Protein AF-A0AAV1B2Z2-F1 (afdb_monomer_lite)

pLDDT: mean 73.74, std 14.98, range [38.72, 91.0]

Foldseek 3Di:
DDPLVVLLCLCPDPVPPHDPVSNVVSVVVLVVLLPDPCLLVVLLVCCVVPLDPSSVVSSVVSNVVCCVPCVVPDDPVSVVVNVVSVCCVVVCCVPDVSCCVVPPCVSVVVVVVD

Secondary structure (DSSP, 8-state):
--HHHHHHHHHT--SS-S-HHHHHHHHHHHHHHHHSTTHHHHHHHHHHH---HHHHHHHHHHHHHHHHHHTTTS-HHHHHHHHHHHHHHHHGGGTS--GGGGS-THHHHHHHT-

Sequence (114 aa):
MDDLEKGILIMFDESGAIDDELKIKAKSYCTDIREKPSVCRLCIQKLCSSNLVQVQFWCLQTLHEVIRTRYSTITPEEKNVIRGTVFSIVCLEDKNPTRVLQGPAFIKNKLAQG

Organism: Vicia faba (NCBI:txid3906)

Structure (mmCIF, N/CA/C/O backbone):
data_AF-A0AAV1B2Z2-F1
#
_entry.id   AF-A0AAV1B2Z2-F1
#
loop_
_atom_site.group_PDB
_atom_site.id
_atom_site.type_symbol
_atom_site.label_atom_id
_atom_site.label_alt_id
_atom_site.label_comp_id
_atom_site.label_asym_id
_atom_site.label_entity_id
_atom_site.label_seq_id
_atom_site.pdbx_PDB_ins_code
_atom_site.Cartn_x
_atom_site.Cartn_y
_atom_site.Cartn_z
_atom_site.occupancy
_atom_site.B_iso_or_equiv
_atom_site.auth_seq_id
_atom_site.auth_comp_id
_atom_site.auth_asym_id
_atom_site.auth_atom_id
_atom_site.pdbx_PDB_model_num
ATOM 1 N N . MET A 1 1 ? -5.803 6.754 -14.797 1.00 61.41 1 MET A N 1
ATOM 2 C CA . MET A 1 1 ? -4.486 6.492 -14.192 1.00 61.41 1 MET A CA 1
ATOM 3 C C . MET A 1 1 ? -4.167 7.674 -13.307 1.00 61.41 1 MET A C 1
ATOM 5 O O . MET A 1 1 ? -3.867 8.748 -13.826 1.00 61.41 1 MET A O 1
ATOM 9 N N . ASP A 1 2 ? -4.342 7.487 -12.007 1.00 79.44 2 ASP A N 1
ATOM 10 C CA . ASP A 1 2 ? -4.162 8.523 -10.994 1.00 79.44 2 ASP A CA 1
ATOM 11 C C . ASP A 1 2 ? -2.677 8.847 -10.779 1.00 79.44 2 ASP A C 1
ATOM 13 O O . ASP A 1 2 ? -1.806 8.000 -10.995 1.00 79.44 2 ASP A O 1
ATOM 17 N N . ASP A 1 3 ? -2.380 10.054 -10.296 1.00 84.19 3 ASP A N 1
ATOM 18 C CA . ASP A 1 3 ? -1.004 10.502 -10.029 1.00 84.19 3 ASP A CA 1
ATOM 19 C C . ASP A 1 3 ? -0.294 9.635 -8.977 1.00 84.19 3 ASP A C 1
ATOM 21 O O . ASP A 1 3 ? 0.900 9.370 -9.095 1.00 84.19 3 ASP A O 1
ATOM 25 N N . LEU A 1 4 ? -1.041 9.089 -8.008 1.00 84.75 4 LEU A N 1
ATOM 26 C CA . LEU A 1 4 ? -0.529 8.093 -7.062 1.00 84.75 4 LEU A CA 1
ATOM 27 C C . LEU A 1 4 ? -0.141 6.782 -7.752 1.00 84.75 4 LEU A C 1
ATOM 29 O O . LEU A 1 4 ? 0.913 6.232 -7.454 1.00 84.75 4 LEU A O 1
ATOM 33 N N . GLU A 1 5 ? -0.951 6.282 -8.686 1.00 87.25 5 GLU A N 1
ATOM 34 C CA . GLU A 1 5 ? -0.628 5.040 -9.399 1.00 87.25 5 GLU A CA 1
ATOM 35 C C . GLU A 1 5 ? 0.632 5.213 -10.248 1.00 87.25 5 GLU A C 1
ATOM 37 O O . GLU A 1 5 ? 1.494 4.337 -10.252 1.00 87.25 5 GLU A O 1
ATOM 42 N N . LYS A 1 6 ? 0.777 6.370 -10.906 1.00 87.88 6 LYS A N 1
ATOM 43 C CA . LYS A 1 6 ? 2.001 6.726 -11.635 1.00 87.88 6 LYS A CA 1
ATOM 44 C C . LYS A 1 6 ? 3.199 6.815 -10.697 1.00 87.88 6 LYS A C 1
ATOM 46 O O . LYS A 1 6 ? 4.230 6.224 -10.990 1.00 87.88 6 LYS A O 1
ATOM 51 N N . GLY A 1 7 ? 3.056 7.502 -9.563 1.00 88.25 7 GLY A N 1
ATOM 52 C CA . GLY A 1 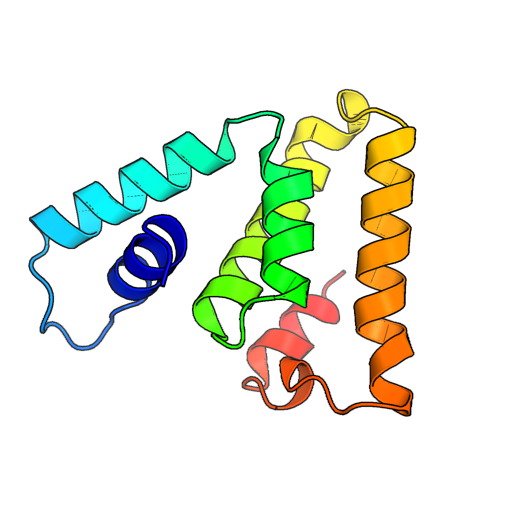7 ? 4.118 7.620 -8.563 1.00 88.25 7 GLY A CA 1
ATOM 53 C C . GLY A 1 7 ? 4.580 6.257 -8.046 1.00 88.25 7 GLY A C 1
ATOM 54 O O . GLY A 1 7 ? 5.777 5.997 -7.970 1.00 88.25 7 GLY A O 1
ATOM 55 N N . ILE A 1 8 ? 3.642 5.348 -7.774 1.00 88.56 8 ILE A N 1
ATOM 56 C CA . ILE A 1 8 ? 3.966 3.984 -7.353 1.00 88.56 8 ILE A CA 1
ATOM 57 C C . ILE A 1 8 ? 4.683 3.230 -8.479 1.00 88.56 8 ILE A C 1
ATOM 59 O O . ILE A 1 8 ? 5.718 2.623 -8.232 1.00 88.56 8 ILE A O 1
ATOM 63 N N . LEU A 1 9 ? 4.198 3.288 -9.720 1.00 87.88 9 LEU A N 1
ATOM 64 C CA . LEU A 1 9 ? 4.866 2.617 -10.841 1.00 87.88 9 LEU A CA 1
ATOM 65 C C . LEU A 1 9 ? 6.301 3.112 -11.048 1.00 87.88 9 LEU A C 1
ATOM 67 O O . LEU A 1 9 ? 7.194 2.297 -11.231 1.00 87.88 9 LEU A O 1
ATOM 71 N N . ILE A 1 10 ? 6.519 4.425 -10.960 1.00 89.12 10 ILE A N 1
ATOM 72 C CA . ILE A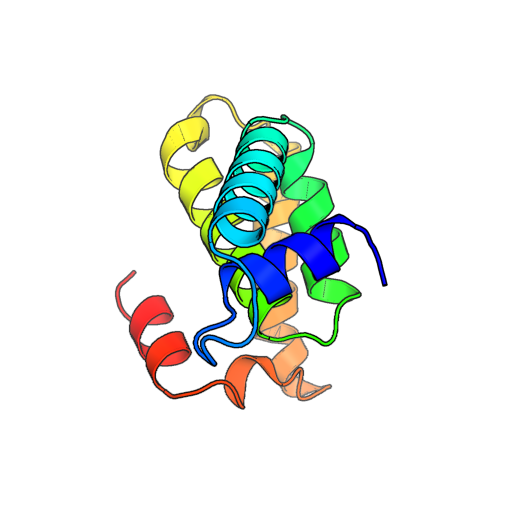 1 10 ? 7.844 5.052 -11.060 1.00 89.12 10 ILE A CA 1
ATOM 73 C C . ILE A 1 10 ? 8.738 4.602 -9.895 1.00 89.12 10 ILE A C 1
ATOM 75 O O . ILE A 1 10 ? 9.904 4.282 -10.104 1.00 89.12 10 ILE A O 1
ATOM 79 N N . MET A 1 11 ? 8.198 4.535 -8.672 1.00 86.50 11 MET A N 1
ATOM 80 C CA . MET A 1 11 ? 8.931 4.067 -7.489 1.00 86.50 11 MET A CA 1
ATOM 81 C C . MET A 1 11 ? 9.387 2.607 -7.628 1.00 86.50 11 MET A C 1
ATOM 83 O O . MET A 1 11 ? 10.486 2.275 -7.191 1.00 86.50 11 MET A O 1
ATOM 87 N N . PHE A 1 12 ? 8.543 1.747 -8.199 1.00 84.31 12 PHE A N 1
ATOM 88 C CA . PHE A 1 12 ? 8.820 0.322 -8.403 1.00 84.31 12 PHE A CA 1
ATOM 89 C C . PHE A 1 12 ? 9.459 0.015 -9.766 1.00 84.31 12 PHE A C 1
ATOM 91 O O . PHE A 1 12 ? 9.612 -1.154 -10.113 1.00 84.31 12 PHE A O 1
ATOM 98 N N . ASP A 1 13 ? 9.815 1.030 -10.555 1.00 85.12 13 ASP A N 1
ATOM 99 C CA . ASP A 1 13 ? 10.530 0.812 -11.805 1.00 85.12 13 ASP A CA 1
ATOM 100 C C . ASP A 1 13 ? 11.965 0.368 -11.500 1.00 85.12 13 ASP A C 1
ATOM 102 O O . ASP A 1 13 ? 12.750 1.105 -10.905 1.00 85.12 13 ASP A O 1
ATOM 106 N N . GLU A 1 14 ? 12.322 -0.840 -11.922 1.00 78.12 14 GLU A N 1
ATOM 107 C CA . GLU A 1 14 ? 13.686 -1.381 -11.828 1.00 78.12 14 GLU A CA 1
ATOM 108 C C . GLU A 1 14 ? 14.356 -1.478 -13.210 1.00 78.12 14 GLU A C 1
ATOM 110 O O . GLU A 1 14 ? 15.493 -1.923 -13.322 1.00 78.12 14 GLU A O 1
ATOM 115 N N . SER A 1 15 ? 13.681 -1.019 -14.273 1.00 79.56 15 SER A N 1
ATOM 116 C CA . SER A 1 15 ? 14.175 -1.097 -15.655 1.00 79.56 15 SER A CA 1
ATOM 117 C C . SER A 1 15 ? 15.339 -0.142 -15.940 1.00 79.56 15 SER A C 1
ATOM 119 O O . SER A 1 15 ? 15.973 -0.261 -16.988 1.00 79.56 15 SER A O 1
ATOM 121 N N . GLY A 1 16 ? 15.579 0.844 -15.070 1.00 75.94 16 GLY A N 1
ATOM 122 C CA . GLY A 1 16 ? 16.589 1.889 -15.281 1.00 75.94 16 GLY A CA 1
ATOM 123 C C . GLY A 1 16 ? 16.221 2.893 -16.382 1.00 75.94 16 GLY A C 1
ATOM 124 O O . GLY A 1 16 ? 17.050 3.707 -16.768 1.00 75.94 16 GLY A O 1
ATOM 125 N N . ALA A 1 17 ? 14.986 2.842 -16.890 1.00 80.31 17 ALA A N 1
ATOM 126 C CA . ALA A 1 17 ? 14.488 3.750 -17.925 1.00 80.31 17 ALA A CA 1
ATOM 127 C C . ALA A 1 17 ? 14.017 5.099 -17.354 1.00 80.31 17 ALA A C 1
ATOM 129 O O . ALA A 1 17 ? 13.857 6.072 -18.089 1.00 80.31 17 ALA A O 1
ATOM 130 N N . ILE A 1 18 ? 13.757 5.139 -16.048 1.00 84.31 18 ILE A N 1
ATOM 131 C CA . ILE A 1 18 ? 13.254 6.299 -15.324 1.00 84.31 18 ILE A CA 1
ATOM 132 C C . ILE A 1 18 ? 14.415 7.021 -14.640 1.00 84.31 18 ILE A C 1
ATOM 134 O O . ILE A 1 18 ? 15.178 6.403 -13.900 1.00 84.31 18 ILE A O 1
ATOM 138 N N . ASP A 1 19 ? 14.461 8.337 -14.834 1.00 88.44 19 ASP A N 1
ATOM 139 C CA . ASP A 1 19 ? 15.413 9.248 -14.202 1.00 88.44 19 ASP A CA 1
ATOM 140 C C . ASP A 1 19 ? 15.381 9.170 -12.661 1.00 88.44 19 ASP A C 1
ATOM 142 O O . ASP A 1 19 ? 14.308 9.141 -12.041 1.00 88.44 19 ASP A O 1
ATOM 146 N N . ASP A 1 20 ? 16.557 9.153 -12.031 1.00 84.38 20 ASP A N 1
ATOM 147 C CA . ASP A 1 20 ? 16.694 9.042 -10.577 1.00 84.38 20 ASP A CA 1
ATOM 148 C C . ASP A 1 20 ? 16.030 10.208 -9.827 1.00 84.38 20 ASP A C 1
ATOM 150 O O . ASP A 1 20 ? 15.409 9.989 -8.780 1.00 84.38 20 ASP A O 1
ATOM 154 N N . GLU A 1 21 ? 16.054 11.435 -10.368 1.00 87.25 21 GLU A N 1
ATOM 155 C CA . GLU A 1 21 ? 15.349 12.567 -9.755 1.00 87.25 21 GLU A CA 1
ATOM 156 C C . GLU A 1 21 ? 13.832 12.355 -9.776 1.00 87.25 21 GLU A C 1
ATOM 158 O O . GLU A 1 21 ? 13.125 12.712 -8.823 1.00 87.25 21 GLU A O 1
ATOM 163 N N . LEU A 1 22 ? 13.312 11.744 -10.845 1.00 87.38 22 LEU A N 1
ATOM 164 C CA . LEU A 1 22 ? 11.891 11.431 -10.957 1.00 87.38 22 LEU A CA 1
ATOM 165 C C . LEU A 1 22 ? 11.486 10.330 -9.968 1.00 87.38 22 LEU A C 1
ATOM 167 O O . LEU A 1 22 ? 10.433 10.446 -9.332 1.00 87.38 22 LEU A O 1
ATOM 171 N N . LYS A 1 23 ? 12.336 9.313 -9.762 1.00 88.06 23 LYS A N 1
ATOM 172 C CA . LYS A 1 23 ? 12.127 8.294 -8.717 1.00 88.06 23 LYS A CA 1
ATOM 173 C C . LYS A 1 23 ? 12.117 8.894 -7.321 1.00 88.06 23 LYS A C 1
ATOM 175 O O . LYS A 1 23 ? 11.232 8.566 -6.527 1.00 88.06 23 LYS A O 1
ATOM 180 N N . ILE A 1 24 ? 13.055 9.791 -7.018 1.00 89.00 24 ILE A N 1
ATOM 181 C CA . ILE A 1 24 ? 13.115 10.476 -5.719 1.00 89.00 24 ILE A CA 1
ATOM 182 C C . ILE A 1 24 ? 11.829 11.278 -5.483 1.00 89.00 24 ILE A C 1
ATOM 184 O O . ILE A 1 24 ? 11.211 11.146 -4.424 1.00 89.00 24 ILE A O 1
ATOM 188 N N . LYS A 1 25 ? 11.367 12.040 -6.485 1.00 90.12 25 LYS A N 1
ATOM 189 C CA . LYS A 1 25 ? 10.106 12.801 -6.404 1.00 90.12 25 LYS A CA 1
ATOM 190 C C . LYS A 1 25 ? 8.896 11.896 -6.192 1.00 90.12 25 LYS A C 1
ATOM 192 O O . LYS A 1 25 ? 8.080 12.166 -5.313 1.00 90.12 25 LYS A O 1
ATOM 197 N N . ALA A 1 26 ? 8.794 10.803 -6.947 1.00 90.50 26 ALA A N 1
ATOM 198 C CA . ALA A 1 26 ? 7.707 9.840 -6.798 1.00 90.50 26 ALA A CA 1
ATOM 199 C C . ALA A 1 26 ? 7.705 9.178 -5.412 1.00 90.50 26 ALA A C 1
ATOM 201 O O . ALA A 1 26 ? 6.647 9.003 -4.799 1.00 90.50 26 ALA A O 1
ATOM 202 N N . LYS A 1 27 ? 8.893 8.865 -4.883 1.00 88.44 27 LYS A N 1
ATOM 203 C CA . LYS A 1 27 ? 9.060 8.307 -3.541 1.00 88.44 27 LYS A CA 1
ATOM 204 C C . LYS A 1 27 ? 8.646 9.295 -2.454 1.00 88.44 27 LYS A C 1
ATOM 206 O O . LYS A 1 27 ? 7.920 8.894 -1.543 1.00 88.44 27 LYS A O 1
ATOM 211 N N . SER A 1 28 ? 9.043 10.564 -2.574 1.00 90.75 28 SER A N 1
ATOM 212 C CA . SER A 1 28 ? 8.594 11.630 -1.669 1.00 90.75 28 SER A CA 1
ATOM 213 C C . SER A 1 28 ? 7.075 11.748 -1.697 1.00 90.75 28 SER A C 1
ATOM 215 O O . SER A 1 28 ? 6.439 11.571 -0.667 1.00 90.75 28 SER A O 1
ATOM 217 N N . TYR A 1 29 ? 6.483 11.880 -2.888 1.00 91.00 29 TYR A N 1
ATOM 218 C CA . TYR A 1 29 ? 5.036 12.014 -3.057 1.00 91.00 29 TYR A CA 1
ATOM 219 C C . TYR A 1 29 ? 4.249 10.865 -2.411 1.00 91.00 29 TYR A C 1
ATOM 221 O O . TYR A 1 29 ? 3.262 11.083 -1.708 1.00 91.00 29 TYR A O 1
ATOM 229 N N . CYS A 1 30 ? 4.696 9.622 -2.610 1.00 89.75 30 CYS A N 1
ATOM 230 C CA . CYS A 1 30 ? 4.066 8.470 -1.970 1.00 89.75 30 CYS A CA 1
ATOM 231 C C . CYS A 1 30 ? 4.221 8.508 -0.442 1.00 89.75 30 CYS A C 1
ATOM 233 O O . CYS A 1 30 ? 3.302 8.112 0.272 1.00 89.75 30 CYS A O 1
ATOM 235 N N . THR A 1 31 ? 5.361 8.986 0.062 1.00 88.31 31 THR A N 1
ATOM 236 C CA . THR A 1 31 ? 5.617 9.128 1.502 1.00 88.31 31 THR A CA 1
ATOM 237 C C . THR A 1 31 ? 4.703 10.187 2.113 1.00 88.31 31 THR A C 1
ATOM 239 O O . THR A 1 31 ? 4.028 9.893 3.095 1.00 88.31 31 THR A O 1
ATOM 242 N N . ASP A 1 32 ? 4.562 11.344 1.464 1.00 89.38 32 ASP A N 1
ATOM 243 C CA . ASP A 1 32 ? 3.645 12.415 1.871 1.00 89.38 32 ASP A CA 1
ATOM 244 C C . ASP A 1 32 ? 2.187 11.935 1.922 1.00 89.38 32 ASP A C 1
ATOM 246 O O . ASP A 1 32 ? 1.430 12.268 2.835 1.00 89.38 32 ASP A O 1
ATOM 250 N N . ILE A 1 33 ? 1.762 11.115 0.952 1.00 88.56 33 ILE A N 1
ATOM 251 C CA . ILE A 1 33 ? 0.426 10.505 0.982 1.00 88.56 33 ILE A CA 1
ATOM 252 C C . ILE A 1 33 ? 0.284 9.532 2.149 1.00 88.56 33 ILE A C 1
ATOM 254 O O . ILE A 1 33 ? -0.798 9.441 2.730 1.00 88.56 33 ILE A O 1
ATOM 258 N N . ARG A 1 34 ? 1.360 8.836 2.517 1.00 85.31 34 ARG A N 1
ATOM 259 C CA . ARG A 1 34 ? 1.375 7.880 3.623 1.00 85.31 34 ARG A CA 1
ATOM 260 C C . ARG A 1 34 ? 1.123 8.510 4.983 1.00 85.31 34 ARG A C 1
ATOM 262 O O . ARG A 1 34 ? 0.561 7.858 5.856 1.00 85.31 34 ARG A O 1
ATOM 269 N N . GLU A 1 35 ? 1.531 9.759 5.152 1.00 84.38 35 GLU A N 1
ATOM 270 C CA . GLU A 1 35 ? 1.344 10.495 6.401 1.00 84.38 35 GLU A CA 1
ATOM 271 C C . GLU A 1 35 ? -0.074 11.054 6.559 1.00 84.38 35 GLU A C 1
ATOM 273 O O . GLU A 1 35 ? -0.476 11.438 7.660 1.00 84.38 35 GLU A O 1
ATOM 278 N N . LYS A 1 36 ? -0.869 11.074 5.481 1.00 84.69 36 LYS A N 1
ATOM 279 C CA . LYS A 1 36 ? -2.244 11.572 5.541 1.00 84.69 36 LYS A CA 1
ATOM 280 C C . LYS A 1 36 ? -3.127 10.605 6.333 1.00 84.69 36 LYS A C 1
ATOM 282 O O . LYS A 1 36 ? -3.132 9.411 6.043 1.00 84.69 36 LYS A O 1
ATOM 287 N N . PRO A 1 37 ? -3.986 11.099 7.241 1.00 76.06 37 PRO A N 1
ATOM 288 C CA . PRO A 1 37 ? -4.906 10.242 7.992 1.00 76.06 37 PRO A CA 1
ATOM 289 C C . PRO A 1 37 ? -5.905 9.513 7.076 1.00 76.06 37 PRO A C 1
ATOM 291 O O . PRO A 1 37 ? -6.354 8.420 7.387 1.00 76.06 37 PRO A O 1
ATOM 294 N N . SER A 1 38 ? -6.202 10.066 5.897 1.00 82.25 38 SER A N 1
ATOM 295 C CA . SER A 1 38 ? -7.072 9.446 4.892 1.00 82.25 38 SER A CA 1
ATOM 296 C C . SER A 1 38 ? -6.409 8.328 4.074 1.00 82.25 38 SER A C 1
ATOM 298 O O . SER A 1 38 ? -7.071 7.726 3.221 1.00 82.25 38 SER A O 1
ATOM 300 N N . VAL A 1 39 ? -5.128 8.020 4.316 1.00 85.19 39 VAL A N 1
ATOM 301 C CA . VAL A 1 39 ? -4.380 7.018 3.546 1.00 85.19 39 VAL A CA 1
ATOM 302 C C . VAL A 1 39 ? -5.003 5.628 3.634 1.00 85.19 39 VAL A C 1
ATOM 304 O O . VAL A 1 39 ? -5.035 4.922 2.628 1.00 85.19 39 VAL A O 1
ATOM 307 N N . CYS A 1 40 ? -5.549 5.237 4.791 1.00 81.75 40 CYS A N 1
ATOM 308 C CA . CYS A 1 40 ? -6.157 3.920 4.979 1.00 81.75 40 CYS A CA 1
ATOM 309 C C . CYS A 1 40 ? -7.325 3.721 4.012 1.00 81.75 40 CYS A C 1
ATOM 311 O O . CYS A 1 40 ? -7.353 2.763 3.238 1.00 81.75 40 CYS A O 1
ATOM 313 N N . ARG A 1 41 ? -8.254 4.681 3.998 1.00 82.38 41 ARG A N 1
ATOM 314 C CA . ARG A 1 41 ? -9.420 4.662 3.111 1.00 82.38 41 ARG A CA 1
ATOM 315 C C . ARG A 1 41 ? -9.021 4.736 1.638 1.00 82.38 41 ARG A C 1
ATOM 317 O O . ARG A 1 41 ? -9.593 4.012 0.826 1.00 82.38 41 ARG A O 1
ATOM 324 N N . LEU A 1 42 ? -8.014 5.546 1.303 1.00 85.38 42 LEU A N 1
ATOM 325 C CA . LEU A 1 42 ? -7.472 5.623 -0.054 1.00 85.38 42 LEU A CA 1
ATOM 326 C C . LEU A 1 42 ? -6.875 4.280 -0.503 1.00 85.38 42 LEU A C 1
ATOM 328 O O . LEU A 1 42 ? -7.156 3.827 -1.610 1.00 85.38 42 LEU A O 1
ATOM 332 N N . CYS A 1 43 ? -6.097 3.623 0.360 1.00 84.94 43 CYS A N 1
ATOM 333 C CA . CYS A 1 43 ? -5.494 2.323 0.073 1.00 84.94 43 CYS A CA 1
ATOM 334 C C . CYS A 1 43 ? -6.549 1.235 -0.116 1.00 84.94 43 CYS A C 1
ATOM 336 O O . CYS A 1 43 ? -6.438 0.450 -1.050 1.00 84.94 43 CYS A O 1
ATOM 338 N N . ILE A 1 44 ? -7.584 1.215 0.726 1.00 80.50 44 ILE A N 1
ATOM 339 C CA . ILE A 1 44 ? -8.722 0.293 0.605 1.00 80.50 44 ILE A CA 1
ATOM 340 C C . ILE A 1 44 ? -9.438 0.489 -0.735 1.00 80.50 44 ILE A C 1
ATOM 342 O O . ILE A 1 44 ? -9.650 -0.471 -1.472 1.00 80.50 44 ILE A O 1
ATOM 346 N N . GLN A 1 45 ? -9.751 1.738 -1.091 1.00 82.88 45 GLN A N 1
ATOM 347 C CA . GLN A 1 45 ? -10.402 2.047 -2.362 1.00 82.88 45 GLN A CA 1
ATOM 348 C C . GLN A 1 45 ? -9.540 1.604 -3.553 1.00 82.88 45 GLN A C 1
ATOM 350 O O . GLN A 1 45 ? -10.049 0.966 -4.474 1.00 82.88 45 GLN A O 1
ATOM 355 N N . LYS A 1 46 ? -8.232 1.892 -3.515 1.00 83.06 46 LYS A N 1
ATOM 356 C CA . LYS A 1 46 ? -7.288 1.516 -4.575 1.00 83.06 46 LYS A CA 1
ATOM 357 C C . LYS A 1 46 ? -7.060 0.012 -4.666 1.00 83.06 46 LYS A C 1
ATOM 359 O O . LYS A 1 46 ? -6.950 -0.500 -5.773 1.00 83.06 46 LYS A O 1
ATOM 364 N N . LEU A 1 47 ? -7.074 -0.711 -3.550 1.00 78.19 47 LEU A N 1
ATOM 365 C CA . LEU A 1 47 ? -7.015 -2.174 -3.543 1.00 78.19 47 LEU A CA 1
ATOM 366 C C . LEU A 1 47 ? -8.184 -2.810 -4.302 1.00 78.19 47 LEU A C 1
ATOM 368 O O . LEU A 1 47 ? -7.977 -3.796 -5.004 1.00 78.19 47 LEU A O 1
ATOM 372 N N . CYS A 1 48 ? -9.383 -2.230 -4.207 1.00 73.38 48 CYS A N 1
ATOM 373 C CA . CYS A 1 48 ? -10.554 -2.716 -4.936 1.00 73.38 48 CYS A CA 1
ATOM 374 C C . CYS A 1 48 ? -10.628 -2.215 -6.388 1.00 73.38 48 CYS A C 1
ATOM 376 O O . CYS A 1 48 ? -11.150 -2.929 -7.241 1.00 73.38 48 CYS A O 1
ATOM 378 N N . SER A 1 49 ? -10.149 -0.998 -6.683 1.00 76.06 49 SER A N 1
ATOM 379 C CA . SER A 1 49 ? -10.303 -0.385 -8.013 1.00 76.06 49 SER A CA 1
ATOM 380 C C . SER A 1 49 ? -9.120 -0.594 -8.962 1.00 76.06 49 SER A C 1
ATOM 382 O O . SER A 1 49 ? -9.303 -0.559 -10.177 1.00 76.06 49 SER A O 1
ATOM 384 N N . SER A 1 50 ? -7.899 -0.735 -8.440 1.00 76.94 50 SER A N 1
ATOM 385 C CA . SER A 1 50 ? -6.680 -0.786 -9.254 1.00 76.94 50 SER A CA 1
ATOM 386 C C . SER A 1 50 ? -6.299 -2.226 -9.598 1.00 76.94 50 SER A C 1
ATOM 388 O O . SER A 1 50 ? -6.185 -3.086 -8.729 1.00 76.94 50 SER A O 1
ATOM 390 N N . ASN A 1 51 ? -6.017 -2.464 -10.882 1.00 77.44 51 ASN A N 1
ATOM 391 C CA . ASN A 1 51 ? -5.557 -3.756 -11.412 1.00 77.44 51 ASN A CA 1
ATOM 392 C C . ASN A 1 51 ? -4.022 -3.906 -11.432 1.00 77.44 51 ASN A C 1
ATOM 394 O O . ASN A 1 51 ? -3.502 -4.895 -11.943 1.00 77.44 51 ASN A O 1
ATOM 398 N N . LEU A 1 52 ? -3.290 -2.912 -10.924 1.00 79.88 52 LEU A N 1
ATOM 399 C CA . LEU A 1 52 ? -1.829 -2.881 -10.930 1.00 79.88 52 LEU A CA 1
ATOM 400 C C . LEU A 1 52 ? -1.272 -3.524 -9.659 1.00 79.88 52 LEU A C 1
ATOM 402 O O . LEU A 1 52 ? -1.539 -3.049 -8.553 1.00 79.88 52 LEU A O 1
ATOM 406 N N . VAL A 1 53 ? -0.442 -4.555 -9.821 1.00 81.12 53 VAL A N 1
ATOM 407 C CA . VAL A 1 53 ? 0.149 -5.300 -8.696 1.00 81.12 53 VAL A CA 1
ATOM 408 C C . VAL A 1 53 ? 1.020 -4.395 -7.822 1.00 81.12 53 VAL A C 1
ATOM 410 O O . VAL A 1 53 ? 0.946 -4.492 -6.600 1.00 81.12 53 VAL A O 1
ATOM 413 N N . GLN A 1 54 ? 1.785 -3.464 -8.411 1.00 84.06 54 GLN A N 1
ATOM 414 C CA . GLN A 1 54 ? 2.605 -2.529 -7.629 1.00 84.06 54 GLN A CA 1
ATOM 415 C C . GLN A 1 54 ? 1.746 -1.639 -6.722 1.00 84.06 54 GLN A C 1
ATOM 417 O O . GLN A 1 54 ? 2.083 -1.426 -5.559 1.00 84.06 54 GLN A O 1
ATOM 422 N N . VAL A 1 55 ? 0.606 -1.161 -7.231 1.00 85.94 55 VAL A N 1
ATOM 423 C CA . VAL A 1 55 ? -0.330 -0.318 -6.472 1.00 85.94 55 VAL A CA 1
ATOM 424 C C . VAL A 1 55 ? -0.968 -1.114 -5.342 1.00 85.94 55 VAL A C 1
ATOM 426 O O . VAL A 1 55 ? -0.960 -0.662 -4.201 1.00 85.94 55 VAL A O 1
ATOM 429 N N . GLN A 1 56 ? -1.446 -2.326 -5.627 1.00 83.06 56 GLN A N 1
ATOM 430 C CA . GLN A 1 56 ? -2.015 -3.214 -4.611 1.00 83.06 56 GLN A CA 1
ATOM 431 C C . GLN A 1 56 ? -0.998 -3.534 -3.506 1.00 83.06 56 GLN A C 1
ATOM 433 O O . GLN A 1 56 ? -1.313 -3.416 -2.321 1.00 83.06 56 GLN A O 1
ATOM 438 N N . PHE A 1 57 ? 0.238 -3.873 -3.882 1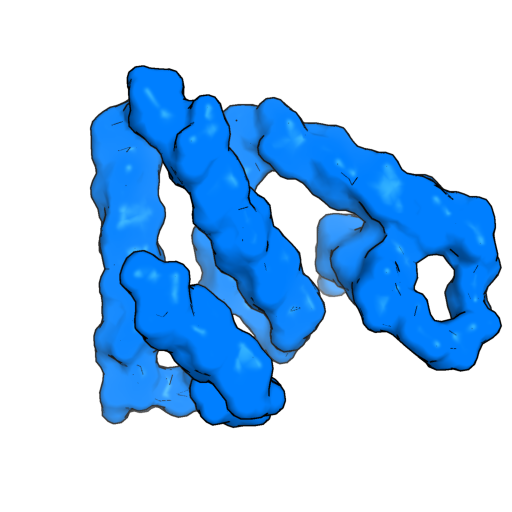.00 84.81 57 PHE A N 1
ATOM 439 C CA . PHE A 1 57 ? 1.312 -4.161 -2.935 1.00 84.81 57 PHE A CA 1
ATOM 440 C C . PHE A 1 57 ? 1.656 -2.941 -2.076 1.00 84.81 57 PHE A C 1
ATOM 442 O O . PHE A 1 57 ? 1.761 -3.054 -0.854 1.00 84.81 57 PHE A O 1
ATOM 449 N N . TRP A 1 58 ? 1.778 -1.764 -2.693 1.00 88.94 58 TRP A N 1
ATOM 450 C CA . TRP A 1 58 ? 2.032 -0.522 -1.972 1.00 88.94 58 TRP A CA 1
ATOM 451 C C . TRP A 1 58 ? 0.904 -0.203 -0.985 1.00 88.94 58 TRP A C 1
ATOM 453 O O . TRP A 1 58 ? 1.180 0.113 0.172 1.00 88.94 58 TRP A O 1
ATOM 463 N N . CYS A 1 59 ? -0.359 -0.349 -1.395 1.00 87.12 59 CYS A N 1
ATOM 464 C CA . CYS A 1 59 ? -1.520 -0.132 -0.533 1.00 87.12 59 CYS A CA 1
ATOM 465 C C . CYS A 1 59 ? -1.554 -1.102 0.656 1.00 87.12 59 CYS A C 1
ATOM 467 O O . CYS A 1 59 ? -1.776 -0.662 1.784 1.00 87.12 59 CYS A O 1
ATOM 469 N N . LEU A 1 60 ? -1.281 -2.394 0.438 1.00 83.81 60 LEU A N 1
ATOM 470 C CA . LEU A 1 60 ? -1.197 -3.394 1.511 1.00 83.81 60 LEU A CA 1
ATOM 471 C C . LEU A 1 60 ? -0.056 -3.093 2.484 1.00 83.81 60 LEU A C 1
ATOM 473 O O . LEU A 1 60 ? -0.266 -3.078 3.696 1.00 83.81 60 LEU A O 1
ATOM 477 N N . GLN A 1 61 ? 1.140 -2.813 1.962 1.00 84.25 61 GLN A N 1
ATOM 478 C CA . GLN A 1 61 ? 2.306 -2.475 2.776 1.00 84.25 61 GLN A CA 1
ATOM 479 C C . GLN A 1 61 ? 2.040 -1.211 3.606 1.00 84.25 61 GLN A C 1
ATOM 481 O O . GLN A 1 61 ? 2.376 -1.167 4.786 1.00 84.25 61 GLN A O 1
ATOM 486 N N . THR A 1 62 ? 1.419 -0.195 3.004 1.00 87.19 62 THR A N 1
ATOM 487 C CA . THR A 1 62 ? 1.045 1.052 3.681 1.00 87.19 62 THR A CA 1
ATOM 488 C C . THR A 1 62 ? 0.019 0.817 4.778 1.00 87.19 62 THR A C 1
ATOM 490 O O . THR A 1 62 ? 0.236 1.269 5.897 1.00 87.19 62 THR A O 1
ATOM 493 N N . LEU A 1 63 ? -1.054 0.072 4.498 1.00 82.44 63 LEU A N 1
ATOM 494 C CA . LEU A 1 63 ? -2.041 -0.298 5.512 1.00 82.44 63 LEU A CA 1
ATOM 495 C C . LEU A 1 63 ? -1.378 -1.033 6.675 1.00 82.44 63 LEU A C 1
ATOM 497 O O . LEU A 1 63 ? -1.579 -0.652 7.821 1.00 82.44 63 LEU A O 1
ATOM 501 N N . HIS A 1 64 ? -0.542 -2.032 6.392 1.00 82.38 64 HIS A N 1
ATOM 502 C CA . HIS A 1 64 ? 0.157 -2.789 7.424 1.00 82.38 64 HIS A CA 1
ATOM 503 C C . HIS A 1 64 ? 1.065 -1.902 8.290 1.00 82.38 64 HIS A C 1
ATOM 505 O O . HIS A 1 64 ? 1.023 -1.998 9.515 1.00 82.38 64 HIS A O 1
ATOM 511 N N . GLU A 1 65 ? 1.848 -1.004 7.688 1.00 83.31 65 GLU A N 1
ATOM 512 C CA . GLU A 1 65 ? 2.704 -0.088 8.450 1.00 83.31 65 GLU A CA 1
ATOM 513 C C . GLU A 1 65 ? 1.907 0.918 9.275 1.00 83.31 65 GLU A C 1
ATOM 515 O O . GLU A 1 65 ? 2.240 1.145 10.437 1.00 83.31 65 GLU A O 1
ATOM 520 N N . VAL A 1 66 ? 0.838 1.492 8.721 1.00 81.44 66 VAL A N 1
ATOM 521 C CA . VAL A 1 66 ? -0.024 2.434 9.447 1.00 81.44 66 VAL A CA 1
ATOM 522 C C . VAL A 1 66 ? -0.726 1.725 10.603 1.00 81.44 66 VAL A C 1
ATOM 524 O O . VAL A 1 66 ? -0.712 2.228 11.720 1.00 81.44 66 VAL A O 1
ATOM 527 N N . ILE A 1 67 ? -1.246 0.515 10.394 1.00 78.44 67 ILE A N 1
ATOM 528 C CA . ILE A 1 67 ? -1.803 -0.316 11.469 1.00 78.44 67 ILE A CA 1
ATOM 529 C C . ILE A 1 67 ? -0.731 -0.576 12.525 1.00 78.44 67 ILE A C 1
ATOM 531 O O . ILE A 1 67 ? -0.990 -0.345 13.695 1.00 78.44 67 ILE A O 1
ATOM 535 N N . ARG A 1 68 ? 0.483 -0.984 12.147 1.00 80.19 68 ARG A N 1
ATOM 536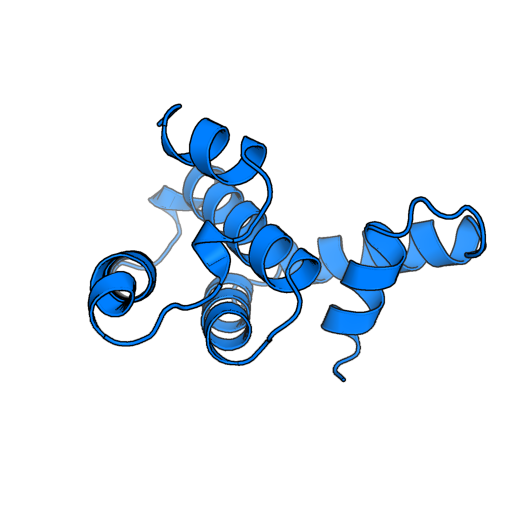 C CA . ARG A 1 68 ? 1.559 -1.298 13.100 1.00 80.19 68 ARG A CA 1
ATOM 537 C C . ARG A 1 68 ? 2.031 -0.082 13.902 1.00 80.19 68 ARG A C 1
ATOM 539 O O . ARG A 1 68 ? 2.296 -0.207 15.092 1.00 80.19 68 ARG A O 1
ATOM 546 N N . THR A 1 69 ? 2.150 1.079 13.264 1.00 78.31 69 THR A N 1
ATOM 547 C CA . THR A 1 69 ? 2.699 2.305 13.877 1.00 78.31 69 THR A CA 1
ATOM 548 C C . THR A 1 69 ? 1.646 3.148 14.589 1.00 78.31 69 THR A C 1
ATOM 550 O O . THR A 1 69 ? 1.954 3.828 15.565 1.00 78.31 69 THR A O 1
ATOM 553 N N . ARG A 1 70 ? 0.398 3.115 14.116 1.00 71.12 70 ARG A N 1
ATOM 554 C CA . ARG A 1 70 ? -0.700 3.988 14.554 1.00 71.12 70 ARG A CA 1
ATOM 555 C C . ARG A 1 70 ? -1.896 3.191 15.088 1.00 71.12 70 ARG A C 1
ATOM 557 O O . ARG A 1 70 ? -2.962 3.766 15.264 1.00 71.12 70 ARG A O 1
ATOM 564 N N . TYR A 1 71 ? -1.758 1.896 15.406 1.00 69.75 71 TYR A N 1
ATOM 565 C CA . TYR A 1 71 ? -2.891 1.067 15.859 1.00 69.75 71 TYR A CA 1
ATOM 566 C C . TYR A 1 71 ? -3.707 1.711 16.984 1.00 69.75 71 TYR A C 1
ATOM 568 O O . TYR A 1 71 ? -4.935 1.634 17.001 1.00 69.75 71 TYR A O 1
ATOM 576 N N . SER A 1 72 ? -3.024 2.338 17.940 1.00 67.69 72 SER A N 1
ATOM 577 C CA . SER A 1 72 ? -3.642 2.961 19.112 1.00 67.69 72 SER A CA 1
ATOM 578 C C . SER A 1 72 ? -4.362 4.273 18.792 1.00 67.69 72 SER A C 1
ATOM 580 O O . SER A 1 72 ? -5.239 4.670 19.549 1.00 67.69 72 SER A O 1
ATOM 582 N N . THR A 1 73 ? -4.013 4.936 17.685 1.00 68.69 73 THR A N 1
ATOM 583 C CA . THR A 1 73 ? -4.596 6.217 17.257 1.00 68.69 73 THR A CA 1
ATOM 584 C C . THR A 1 73 ? -5.613 6.071 16.125 1.00 68.69 73 THR A C 1
ATOM 586 O O . THR A 1 73 ? -6.374 7.002 15.877 1.00 68.69 73 THR A O 1
ATOM 589 N N . ILE A 1 74 ? -5.671 4.908 15.468 1.00 70.38 74 ILE A N 1
ATOM 590 C CA . ILE A 1 74 ? -6.702 4.586 14.477 1.00 70.38 74 ILE A CA 1
ATOM 591 C C . ILE A 1 74 ? -8.050 4.393 15.178 1.00 70.38 74 ILE A C 1
ATOM 593 O O . ILE A 1 74 ? -8.173 3.641 16.154 1.00 70.38 74 ILE A O 1
ATOM 597 N N . THR A 1 75 ? -9.075 5.045 14.633 1.00 73.69 75 THR A N 1
ATOM 598 C CA . THR A 1 75 ? -10.446 4.957 15.141 1.00 73.69 75 THR A CA 1
ATOM 599 C C . THR A 1 75 ? -11.000 3.528 15.023 1.00 73.69 75 THR A C 1
ATOM 601 O O . THR A 1 75 ? -10.635 2.774 14.116 1.00 73.69 75 THR A O 1
ATOM 604 N N . PRO A 1 76 ? -11.899 3.103 15.926 1.00 71.88 76 PRO A N 1
ATOM 605 C CA . PRO A 1 76 ? -12.498 1.768 15.863 1.00 71.88 76 PRO A CA 1
ATOM 606 C C . PRO A 1 76 ? -13.281 1.522 14.561 1.00 71.88 76 PRO A C 1
ATOM 608 O O . PRO A 1 76 ? -13.302 0.394 14.068 1.00 71.88 76 PRO A O 1
ATOM 611 N N . GLU A 1 77 ? -13.868 2.564 13.968 1.00 73.12 77 GLU A N 1
ATOM 612 C CA . GLU A 1 77 ? -14.519 2.487 12.655 1.00 73.12 77 GLU A CA 1
ATOM 613 C C . GLU A 1 77 ? -13.524 2.108 11.555 1.00 73.12 77 GLU A C 1
ATOM 615 O O . GLU A 1 77 ? -13.757 1.154 10.814 1.00 73.12 77 GLU A O 1
ATOM 620 N N . GLU A 1 78 ? -12.370 2.774 11.493 1.00 70.62 78 GLU A N 1
ATOM 621 C CA . GLU A 1 78 ? -11.329 2.438 10.520 1.00 70.62 78 GLU A CA 1
ATOM 622 C C . GLU A 1 78 ? -10.768 1.031 10.729 1.00 70.62 78 GLU A C 1
ATOM 624 O O . GLU A 1 78 ? -10.551 0.313 9.754 1.00 70.62 78 GLU A O 1
ATOM 629 N N . LYS A 1 79 ? -10.610 0.579 11.981 1.00 75.31 79 LYS A N 1
ATOM 630 C CA . LYS A 1 79 ? -10.208 -0.811 12.271 1.00 75.31 79 LYS A CA 1
ATOM 631 C C . LYS A 1 79 ? -11.196 -1.821 11.698 1.00 75.31 79 LYS A C 1
ATOM 633 O O . LYS A 1 79 ? -10.774 -2.825 11.121 1.00 75.31 79 LYS A O 1
ATOM 638 N N . ASN A 1 80 ? -12.495 -1.557 11.830 1.00 74.88 80 ASN A N 1
ATOM 639 C CA . ASN A 1 80 ? -13.536 -2.419 11.275 1.00 74.88 80 ASN A CA 1
ATOM 640 C C . ASN A 1 80 ? -13.532 -2.410 9.746 1.00 74.88 80 ASN A C 1
ATOM 642 O O . ASN A 1 80 ? -13.649 -3.476 9.144 1.00 74.88 80 ASN A O 1
ATOM 646 N N . VAL A 1 81 ? -13.328 -1.252 9.111 1.00 71.44 81 VAL A N 1
ATOM 647 C CA . VAL A 1 81 ? -13.214 -1.161 7.646 1.00 71.44 81 VAL A CA 1
ATOM 648 C C . VAL A 1 81 ? -11.980 -1.914 7.147 1.00 71.44 81 VAL A C 1
ATOM 650 O O . VAL A 1 81 ? -12.074 -2.669 6.180 1.00 71.44 81 VAL A O 1
ATOM 653 N N . ILE A 1 82 ? -10.836 -1.774 7.820 1.00 72.50 82 ILE A N 1
ATOM 654 C CA . ILE A 1 82 ? -9.607 -2.506 7.493 1.00 72.50 82 ILE A CA 1
ATOM 655 C C . ILE A 1 82 ? -9.843 -4.014 7.615 1.00 72.50 82 ILE A C 1
ATOM 657 O O . ILE A 1 82 ? -9.574 -4.744 6.663 1.00 72.50 82 ILE A O 1
ATOM 661 N N . ARG A 1 83 ? -10.407 -4.486 8.738 1.00 72.69 83 ARG A N 1
ATOM 662 C CA . ARG A 1 83 ? -10.755 -5.906 8.923 1.00 72.69 83 ARG A CA 1
ATOM 663 C C . ARG A 1 83 ? -11.717 -6.399 7.851 1.00 72.69 83 ARG A C 1
ATOM 665 O O . ARG A 1 83 ? -11.474 -7.453 7.279 1.00 72.69 83 ARG A O 1
ATOM 672 N N . GLY A 1 84 ? -12.777 -5.646 7.567 1.00 70.06 84 GLY A N 1
ATOM 673 C CA . GLY A 1 84 ? -13.770 -5.997 6.555 1.00 70.06 84 GLY A CA 1
ATOM 674 C C . GLY A 1 84 ? -13.186 -6.041 5.144 1.00 70.06 84 GLY A C 1
ATOM 675 O O . GLY A 1 84 ? -13.552 -6.914 4.363 1.00 70.06 84 GLY A O 1
ATOM 676 N N . THR A 1 85 ? -12.235 -5.157 4.835 1.00 68.31 85 THR A N 1
ATOM 677 C CA . THR A 1 85 ? -11.558 -5.119 3.532 1.00 68.31 85 THR A CA 1
ATOM 678 C C . THR A 1 85 ? -10.562 -6.262 3.395 1.00 68.31 85 THR A C 1
ATOM 680 O O . THR A 1 85 ? -10.607 -6.971 2.399 1.00 68.31 85 THR A O 1
ATOM 683 N N . VAL A 1 86 ? -9.698 -6.487 4.392 1.00 67.19 86 VAL A N 1
ATOM 684 C CA . VAL A 1 86 ? -8.757 -7.620 4.396 1.00 67.19 86 VAL A CA 1
ATOM 685 C C . VAL A 1 86 ? -9.529 -8.932 4.304 1.00 67.19 86 VAL A C 1
ATOM 687 O O . VAL A 1 86 ? -9.206 -9.773 3.474 1.00 67.19 86 VAL A O 1
ATOM 690 N N . PHE A 1 87 ? -10.603 -9.067 5.086 1.00 66.25 87 PHE A N 1
ATOM 691 C CA . PHE A 1 87 ? -11.480 -10.226 5.019 1.00 66.25 87 PHE A CA 1
ATOM 692 C C . PHE A 1 87 ? -12.148 -10.348 3.650 1.00 66.25 87 PHE A C 1
ATOM 694 O O . PHE A 1 87 ? -12.128 -11.427 3.087 1.00 66.25 87 PHE A O 1
ATOM 701 N N . SER A 1 88 ? -12.677 -9.269 3.066 1.00 62.97 88 SER A N 1
ATOM 702 C CA . SER A 1 88 ? -13.290 -9.324 1.730 1.00 62.97 88 SER A CA 1
ATOM 703 C C . SER A 1 88 ? -12.285 -9.679 0.644 1.00 62.97 88 SER A C 1
ATOM 705 O O . SER A 1 88 ? -12.622 -10.463 -0.227 1.00 62.97 88 SER A O 1
ATOM 707 N N . ILE A 1 89 ? -11.057 -9.160 0.693 1.00 64.06 89 ILE A N 1
ATOM 708 C CA . ILE A 1 89 ? -10.004 -9.496 -0.275 1.00 64.06 89 ILE A CA 1
ATOM 709 C C . ILE A 1 89 ? -9.650 -10.984 -0.182 1.00 64.06 89 ILE A C 1
ATOM 711 O O . ILE A 1 89 ? -9.525 -11.620 -1.220 1.00 64.06 89 ILE A O 1
ATOM 715 N N . VAL A 1 90 ? -9.551 -11.530 1.036 1.00 59.50 90 VAL A N 1
ATOM 716 C CA . VAL A 1 90 ? -9.225 -12.945 1.286 1.00 59.50 90 VAL A CA 1
ATOM 717 C C . VAL A 1 90 ? -10.416 -13.879 1.010 1.00 59.50 90 VAL A C 1
ATOM 719 O O . VAL A 1 90 ? -10.240 -14.971 0.487 1.00 59.50 90 VAL A O 1
ATOM 722 N N . CYS A 1 91 ? -11.653 -13.471 1.317 1.00 50.91 91 CYS A N 1
ATOM 723 C CA . CYS A 1 91 ? -12.855 -14.295 1.113 1.00 50.91 91 CYS A CA 1
ATOM 724 C C . CYS A 1 91 ? -13.430 -14.200 -0.310 1.00 50.91 91 CYS A C 1
ATOM 726 O O . CYS A 1 91 ? -14.054 -15.154 -0.770 1.00 50.91 91 CYS A O 1
ATOM 728 N N . LEU A 1 92 ? -13.249 -13.080 -1.025 1.00 47.78 92 LEU A N 1
ATOM 729 C CA . LEU A 1 92 ? -13.664 -12.954 -2.432 1.00 47.78 92 LEU A CA 1
ATOM 730 C C . LEU A 1 92 ? -12.781 -13.766 -3.384 1.00 47.78 92 LEU A C 1
ATOM 732 O O . LEU A 1 92 ? -13.176 -13.939 -4.537 1.00 47.78 92 LEU A O 1
ATOM 736 N N . GLU A 1 93 ? -11.664 -14.325 -2.905 1.00 46.88 93 GLU A N 1
ATOM 737 C CA . GLU A 1 93 ? -10.862 -15.313 -3.639 1.00 46.88 93 GLU A CA 1
ATOM 738 C C . GLU A 1 93 ? -11.686 -16.512 -4.140 1.00 46.88 93 GLU A C 1
ATOM 740 O O . GLU A 1 93 ? -11.326 -17.104 -5.154 1.00 46.88 93 GLU A O 1
ATOM 745 N N . ASP A 1 94 ? -12.808 -16.842 -3.489 1.00 42.06 94 ASP A N 1
ATOM 746 C CA . ASP A 1 94 ? -13.633 -18.008 -3.834 1.00 42.06 94 ASP A CA 1
ATOM 747 C C . ASP A 1 94 ? -14.538 -17.793 -5.066 1.00 42.06 94 ASP A C 1
ATOM 749 O O . ASP A 1 94 ? -14.885 -18.745 -5.761 1.00 42.06 94 ASP A O 1
ATOM 753 N N . LYS A 1 95 ? -14.912 -16.544 -5.388 1.00 40.56 95 LYS A N 1
ATOM 754 C CA . LYS A 1 95 ? -15.897 -16.252 -6.459 1.00 40.56 95 LYS A CA 1
ATOM 755 C C . LYS A 1 95 ? -15.395 -15.357 -7.577 1.00 40.56 95 LYS A C 1
ATOM 757 O O . LYS A 1 95 ? -16.031 -15.276 -8.626 1.00 40.56 95 LYS A O 1
ATOM 762 N N . ASN A 1 96 ? -14.267 -14.694 -7.378 1.00 40.44 96 ASN A N 1
ATOM 763 C CA . ASN A 1 96 ? -13.594 -13.959 -8.428 1.00 40.44 96 ASN A CA 1
ATOM 764 C C . ASN A 1 96 ? -12.101 -14.109 -8.146 1.00 40.44 96 ASN A C 1
ATOM 766 O O . ASN A 1 96 ? -11.672 -13.693 -7.072 1.00 40.44 96 ASN A O 1
ATOM 770 N N . PRO A 1 97 ? -11.294 -14.703 -9.041 1.00 39.53 97 PRO A N 1
ATOM 771 C CA . PRO A 1 97 ? -9.859 -14.811 -8.833 1.00 39.53 97 PRO A CA 1
ATOM 772 C C . PRO A 1 97 ? -9.251 -13.413 -8.969 1.00 39.53 97 PRO A C 1
ATOM 774 O O . PRO A 1 97 ? -8.651 -13.059 -9.987 1.00 39.53 97 PRO A O 1
ATOM 777 N N . THR A 1 98 ? -9.435 -12.572 -7.952 1.00 41.72 98 THR A N 1
ATOM 778 C CA . THR A 1 98 ? -8.664 -11.357 -7.772 1.00 41.72 98 THR A CA 1
ATOM 779 C C . THR A 1 98 ? -7.225 -11.830 -7.734 1.00 41.72 98 THR A C 1
ATOM 781 O O . THR A 1 98 ? -6.812 -12.565 -6.841 1.00 41.72 98 THR A O 1
ATOM 784 N N . ARG A 1 99 ? -6.489 -11.465 -8.784 1.00 49.25 99 ARG A N 1
ATOM 785 C CA . ARG A 1 99 ? -5.142 -11.921 -9.159 1.00 49.25 99 ARG A CA 1
ATOM 786 C C . ARG A 1 99 ? -4.054 -11.649 -8.106 1.00 49.25 99 ARG A C 1
ATOM 788 O O . ARG A 1 99 ? -2.876 -11.797 -8.403 1.00 49.25 99 ARG A O 1
ATOM 795 N N . VAL A 1 100 ? -4.434 -11.312 -6.876 1.00 46.00 100 VAL A N 1
ATOM 796 C CA . VAL A 1 100 ? -3.580 -11.168 -5.695 1.00 46.00 100 VAL A CA 1
ATOM 797 C C . VAL A 1 100 ? -2.790 -12.464 -5.434 1.00 46.00 100 VAL A C 1
ATOM 799 O O . VAL 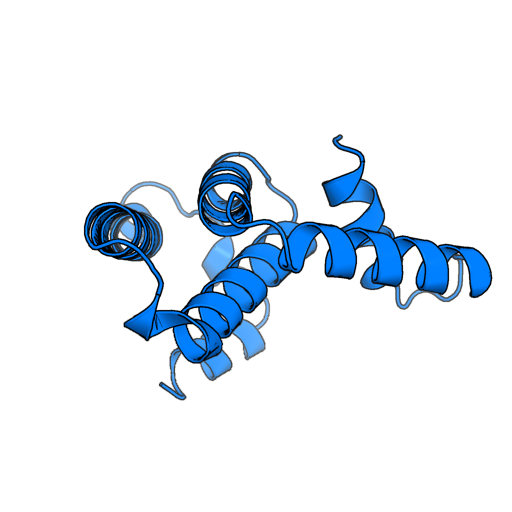A 1 100 ? -1.602 -12.387 -5.129 1.00 46.00 100 VAL A O 1
ATOM 802 N N . LEU A 1 101 ? -3.370 -13.652 -5.684 1.00 43.34 101 LEU A N 1
ATOM 803 C CA . LEU A 1 101 ? -2.654 -14.945 -5.632 1.00 43.34 101 LEU A CA 1
ATOM 804 C C . LEU A 1 101 ? -1.949 -15.379 -6.934 1.00 43.34 101 LEU A C 1
ATOM 806 O O . LEU A 1 101 ? -1.235 -16.388 -6.908 1.00 43.34 101 LEU A O 1
ATOM 810 N N . GLN A 1 102 ? -2.116 -14.651 -8.047 1.00 43.22 102 GLN A N 1
ATOM 811 C CA . GLN A 1 102 ? -1.237 -14.788 -9.223 1.00 43.22 102 GLN A CA 1
ATOM 812 C C . GLN A 1 102 ? 0.017 -13.908 -9.109 1.00 43.22 102 GLN A C 1
ATOM 814 O O . GLN A 1 102 ? 0.910 -13.998 -9.950 1.00 43.22 102 GLN A O 1
ATOM 819 N N . GLY A 1 103 ? 0.114 -13.085 -8.061 1.00 50.16 103 GLY A N 1
ATOM 820 C CA . GLY A 1 103 ? 1.354 -12.414 -7.702 1.00 50.16 103 GLY A CA 1
ATOM 821 C C . GLY A 1 103 ? 2.453 -13.420 -7.317 1.00 50.16 103 GLY A C 1
ATOM 822 O O . GLY A 1 103 ? 2.152 -14.503 -6.801 1.00 50.16 103 GLY A O 1
ATOM 823 N N . PRO A 1 104 ? 3.732 -13.082 -7.562 1.00 48.66 104 PRO A N 1
ATOM 824 C CA . PRO A 1 104 ? 4.868 -13.966 -7.317 1.00 48.66 104 PRO A CA 1
ATOM 825 C C . PRO A 1 104 ? 4.896 -14.470 -5.868 1.00 48.66 104 PRO A C 1
ATOM 827 O O . PRO A 1 104 ? 4.474 -13.776 -4.941 1.00 48.66 104 PRO A O 1
ATOM 830 N N . ALA A 1 105 ? 5.424 -15.684 -5.672 1.00 54.78 105 ALA A N 1
ATOM 831 C CA . ALA A 1 105 ? 5.398 -16.449 -4.416 1.00 54.78 105 ALA A CA 1
ATOM 832 C C . ALA A 1 105 ? 5.834 -15.668 -3.156 1.00 54.78 105 ALA A C 1
ATOM 834 O O . ALA A 1 105 ? 5.435 -16.007 -2.042 1.00 54.78 105 ALA A O 1
ATOM 835 N N . PHE A 1 106 ? 6.596 -14.588 -3.324 1.00 56.44 106 PHE A N 1
ATOM 836 C CA . PHE A 1 106 ? 6.982 -13.660 -2.266 1.00 56.44 106 PHE A CA 1
ATOM 837 C C . PHE A 1 106 ? 5.793 -13.007 -1.531 1.00 56.44 106 PHE A C 1
ATOM 839 O O . PHE A 1 106 ? 5.860 -12.834 -0.314 1.00 56.44 106 PHE A O 1
ATOM 846 N N . ILE A 1 107 ? 4.681 -12.703 -2.215 1.00 56.78 107 ILE A N 1
ATOM 847 C CA . ILE A 1 107 ? 3.492 -12.113 -1.566 1.00 56.78 107 ILE A CA 1
ATOM 848 C C . ILE A 1 107 ? 2.843 -13.122 -0.609 1.00 56.78 107 ILE A C 1
ATOM 850 O O . ILE A 1 107 ? 2.461 -12.762 0.504 1.00 56.78 107 ILE A O 1
ATOM 854 N N . LYS A 1 108 ? 2.814 -14.404 -0.993 1.00 54.22 108 LYS A N 1
ATOM 855 C CA . LYS A 1 108 ? 2.309 -15.495 -0.143 1.00 54.22 108 LYS A CA 1
ATOM 856 C C . LYS A 1 108 ? 3.199 -15.705 1.083 1.00 54.22 108 LYS A C 1
ATOM 858 O O . LYS A 1 108 ? 2.702 -15.912 2.183 1.00 54.22 108 LYS A O 1
ATOM 863 N N . ASN A 1 109 ? 4.514 -15.586 0.908 1.00 53.78 109 ASN A N 1
ATOM 864 C CA . ASN A 1 109 ? 5.484 -15.786 1.984 1.00 53.78 109 ASN A CA 1
ATOM 865 C C . ASN A 1 109 ? 5.436 -14.662 3.041 1.00 53.78 109 ASN A C 1
ATOM 867 O O . ASN A 1 109 ? 5.601 -14.917 4.229 1.00 53.78 109 ASN A O 1
ATOM 871 N N . LYS A 1 110 ? 5.121 -13.425 2.632 1.00 57.00 110 LYS A N 1
ATOM 872 C CA . LYS A 1 110 ? 4.973 -12.286 3.554 1.00 57.00 110 LYS A CA 1
ATOM 873 C C . LYS A 1 110 ? 3.654 -12.299 4.336 1.00 57.00 110 LYS A C 1
ATOM 875 O O . LYS A 1 110 ? 3.622 -11.812 5.458 1.00 57.00 110 LYS A O 1
ATOM 880 N N . LEU A 1 111 ? 2.598 -12.889 3.771 1.00 54.88 111 LEU A N 1
ATOM 881 C CA . LEU A 1 111 ? 1.332 -13.149 4.470 1.00 54.88 111 LEU A CA 1
ATOM 882 C C . LEU A 1 111 ? 1.443 -14.300 5.485 1.00 54.88 111 LEU A C 1
ATOM 884 O O . LEU A 1 111 ? 0.748 -14.281 6.494 1.00 54.88 111 LEU A O 1
ATOM 888 N N . ALA A 1 112 ? 2.321 -15.276 5.235 1.00 54.12 112 ALA A N 1
ATOM 889 C CA . ALA A 1 112 ? 2.551 -16.410 6.132 1.00 54.12 112 ALA A CA 1
ATOM 890 C C . ALA A 1 112 ? 3.441 -16.080 7.347 1.00 54.12 112 ALA A C 1
ATOM 892 O O . ALA A 1 112 ? 3.404 -16.810 8.331 1.00 54.12 112 ALA A O 1
ATOM 893 N N . GLN A 1 113 ? 4.227 -14.999 7.299 1.00 50.88 113 GLN A N 1
ATOM 894 C CA . GLN A 1 113 ? 5.106 -14.554 8.396 1.00 50.88 113 GLN A CA 1
ATOM 895 C C . GLN A 1 113 ? 4.426 -13.552 9.353 1.00 50.88 113 GLN A C 1
ATOM 897 O O . GLN A 1 113 ? 5.087 -12.656 9.880 1.00 50.88 113 GLN A O 1
ATOM 902 N N . GLY A 1 114 ? 3.105 -13.674 9.522 1.00 38.72 114 GLY A N 1
ATOM 903 C CA . GLY A 1 114 ? 2.342 -12.944 10.541 1.00 38.72 114 GLY A CA 1
ATOM 904 C C . GLY A 1 114 ? 2.714 -13.352 11.960 1.00 38.72 114 GLY A C 1
ATOM 905 O O . GLY A 1 114 ? 3.005 -14.550 12.168 1.00 38.72 114 GLY A O 1
#

InterPro domains:
  IPR001494 Importin-beta, N-terminal domain [PF03810] (29-87)
  IPR011989 Armadillo-like helical [G3DSA:1.25.10.10] (1-114)
  IPR016024 Armadillo-type fold [SSF48371] (13-11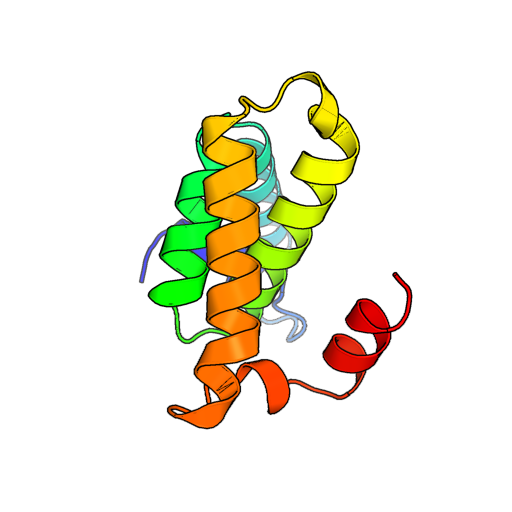3)
  IPR040017 Exportin-T [PTHR15952] (1-113)

Radius of gyration: 14.69 Å; chains: 1; bounding box: 33×31×37 Å